Protein 4J9C (pdb70)

B-factor: mean 14.95, std 6.76, range [6.31, 40.03]

Solvent-accessible surface area: 4286 Å² total; per-residue (Å²): 166,84,48,23,30,3,62,60,91,13,124,40,65,40,91,120,17,16,52,6,77,142,50,39,120,0,136,15,96,23,111,24,177,98,33,75,2,0,45,0,68,21,190,89,34,103,4,33,0,0,24,83,12,12,56,94,52,184,56,12,146,91,75,21,66,151,52,142

CATH classification: 2.30.30.40

Nearest PDB structures (foldseek):
  4j9c-assembly1_A  TM=1.018E+00  e=5.156E-11  Homo sapiens
  4j9f-assembly3_E  TM=9.927E-01  e=4.631E-10  Homo sapiens
  3eg0-assembly1_A  TM=1.010E+00  e=8.253E-10  Homo sapiens
  2o88-assembly2_B  TM=9.982E-01  e=1.167E-09  Homo sapiens
  7pvs-assembly1_A  TM=9.484E-01  e=1.853E-09  Homo sapiens

Organism: Homo sapiens (NCBI:txid9606)

Secondary structure (DSSP, 8-state):
--EEEESS-B---STTB--B-TT-EEEEEEE-TTSSEEEEEETTEEEEEEGGGEEE--/--SSPPPPP-

GO terms:
  GO:0005515 protein binding (F, IPI)
  GO:0043065 positive regulation of apoptotic process (P, IDA)
  GO:0000400 four-way junction DNA binding (F, IDA)
  GO:0000405 bubble DNA binding (F, IDA)
  GO:0071103 DNA conformation change (P, IDA)
  GO:1990837 sequence-specific double-stranded DNA binding (F, IDA)
  GO:0098794 postsynapse (C, TAS)
  GO:0003713 transcription coactivator activity (F, TAS)
  GO:0045944 positive regulation of transcription by RNA polymerase II (P, TAS)
  GO:0004713 protein tyrosine kinase activity (F, IDA)
  GO:0043539 protein serine/threonine kinase activator activity (F, IDA)
  GO:0141214 positive regulation of phospholipase C/protein kinase C signal transduction (P, IDA)
  GO:0070301 cellular response to hydrogen peroxide (P, IDA)
  GO:0034599 cellular response to oxidative stress (P, TAS)
  GO:0051726 regulation of cell cycle (P, TAS)
  GO:0051882 mitochondrial depolarization (P, TAS)
  GO:1903351 cellular response to dopamine (P, TAS)
  GO:0000278 mitotic cell cycle (P, TAS)
  GO:0005080 protein kinase C binding (F, IPI)
  GO:0004672 protein kinase activity (F, IDA)

Radius of gyration: 10.5 Å; Cα contacts (8 Å, |Δi|>4): 156; chains: 2; bounding box: 26×25×22 Å

Structure (mmCIF, N/CA/C/O backbone):
data_4J9C
#
_entry.id   4J9C
#
_cell.length_a   49.646
_cell.length_b   49.646
_cell.length_c   45.410
_cell.angle_alpha   90.000
_cell.angle_beta   90.000
_cell.angle_gamma   120.000
#
_symmetry.space_group_name_H-M   'P 32 1 2'
#
loop_
_entity.id
_entity.type
_entity.pdbx_description
1 polymer 'Tyrosine-protein kinase ABL1'
2 polymer P17
3 non-polymer 'TRIETHYLENE GLYCOL'
4 non-p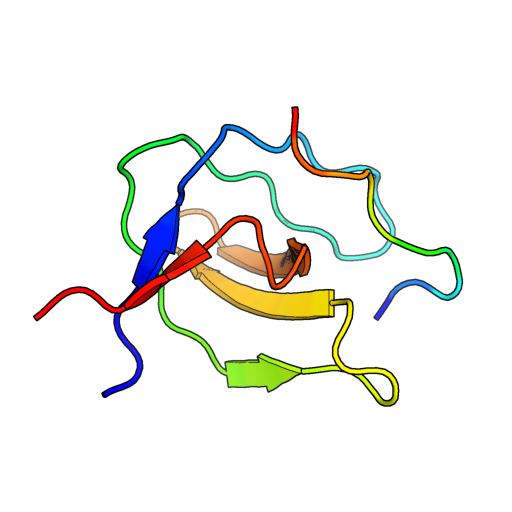olymer DI(HYDROXYETHYL)ETHER
5 water water
#
loop_
_atom_site.group_PDB
_atom_site.id
_atom_site.type_symbol
_atom_site.label_atom_id
_atom_site.label_alt_id
_atom_site.label_comp_id
_atom_site.label_asym_id
_atom_site.label_entity_id
_atom_site.label_seq_id
_atom_site.pdbx_PDB_ins_code
_atom_site.Cartn_x
_atom_site.Cartn_y
_atom_site.Cartn_z
_atom_site.occupancy
_atom_site.B_iso_or_equiv
_atom_site.auth_seq_id
_atom_site.auth_comp_id
_atom_site.auth_asym_id
_atom_site.auth_atom_id
_atom_site.pdbx_PDB_model_num
ATOM 1 N N . PRO A 1 5 ? 2.150 9.540 4.700 1.00 24.23 63 PRO A N 1
ATOM 2 C CA . PRO A 1 5 ? 1.863 10.975 4.700 1.00 29.00 63 PRO A CA 1
ATOM 3 C C . PRO A 1 5 ? 2.998 11.779 4.105 1.00 26.97 63 PRO A C 1
ATOM 4 O O . PRO A 1 5 ? 2.873 12.998 3.989 1.00 31.51 63 PRO A O 1
ATOM 15 N N . ASN A 1 6 ? 4.097 11.121 3.744 1.00 20.30 64 ASN A N 1
ATOM 16 C CA . ASN A 1 6 ? 5.226 11.851 3.193 1.00 16.80 64 ASN A CA 1
ATOM 17 C C . ASN A 1 6 ? 5.346 11.722 1.680 1.00 13.57 64 ASN A C 1
ATOM 18 O O . ASN A 1 6 ? 6.320 12.220 1.123 1.00 13.98 64 ASN A O 1
ATOM 29 N N . LEU A 1 7 ? 4.349 11.109 1.019 1.00 13.39 65 LEU A N 1
ATOM 30 C CA . LEU A 1 7 ? 4.374 10.892 -0.441 1.00 12.30 65 LEU A CA 1
ATOM 31 C C . LEU A 1 7 ? 3.775 12.069 -1.171 1.00 11.88 65 LEU A C 1
ATOM 32 O O . LEU A 1 7 ? 2.653 12.487 -0.883 1.00 12.26 65 LEU A O 1
ATOM 48 N N . PHE A 1 8 ? 4.559 12.594 -2.106 1.00 9.57 66 PHE A N 1
ATOM 49 C CA . PHE A 1 8 ? 4.230 13.795 -2.837 1.00 9.08 66 PHE A CA 1
ATOM 50 C C . PHE A 1 8 ? 4.463 13.544 -4.319 1.00 8.55 66 PHE A C 1
ATOM 51 O O . PHE A 1 8 ? 5.098 12.559 -4.701 1.00 9.43 66 PHE A O 1
ATOM 68 N N . VAL A 1 9 ? 3.915 14.442 -5.136 1.00 9.22 67 VAL A N 1
ATOM 69 C CA . VAL A 1 9 ? 4.148 14.448 -6.564 1.00 9.98 67 VAL A CA 1
ATOM 70 C C . VAL A 1 9 ? 4.618 15.850 -6.985 1.00 8.52 67 VAL A C 1
ATOM 71 O O . VAL A 1 9 ? 4.202 16.873 -6.433 1.00 8.79 67 VAL A O 1
ATOM 84 N N . ALA A 1 10 ? 5.485 15.882 -7.990 1.00 8.44 68 ALA A N 1
ATOM 85 C CA . ALA A 1 10 ? 5.985 17.135 -8.539 1.00 8.33 68 ALA A CA 1
ATOM 86 C C . ALA A 1 10 ? 4.944 17.806 -9.447 1.00 7.74 68 ALA A C 1
ATOM 87 O O . ALA A 1 10 ? 4.417 17.162 -10.368 1.00 8.48 68 ALA A O 1
ATOM 94 N N . LEU A 1 11 ? 4.686 19.091 -9.198 1.00 8.00 69 LEU A N 1
ATOM 95 C CA . LEU A 1 11 ? 3.812 19.910 -10.037 1.00 7.96 69 LEU A CA 1
ATOM 96 C C . LEU A 1 11 ? 4.488 20.337 -11.338 1.00 8.42 69 LEU A C 1
ATOM 97 O O . LEU A 1 11 ? 3.820 20.524 -12.347 1.00 9.20 69 LEU A O 1
ATOM 113 N N . TYR A 1 12 ? 5.807 20.539 -11.295 1.00 8.68 70 TYR A N 1
ATOM 114 C CA . TYR A 1 12 ? 6.551 21.109 -12.412 1.00 8.47 70 TYR A CA 1
ATOM 115 C C . TYR A 1 12 ? 7.929 20.465 -12.454 1.00 8.42 70 TYR A C 1
ATOM 116 O O . TYR A 1 12 ? 8.467 20.044 -11.423 1.00 9.31 70 TYR A O 1
ATOM 134 N N . ASP A 1 13 ? 8.523 20.425 -13.639 1.00 8.67 71 ASP A N 1
ATOM 135 C CA . ASP A 1 13 ? 9.940 20.122 -13.720 1.00 8.81 71 ASP A CA 1
ATOM 136 C C . ASP A 1 13 ? 10.734 21.213 -12.995 1.00 7.95 71 ASP A C 1
ATOM 137 O O . ASP A 1 13 ? 10.392 22.395 -13.029 1.00 8.90 71 ASP A O 1
ATOM 146 N N . PHE A 1 14 ? 11.827 20.795 -12.370 1.00 8.24 72 PHE A N 1
ATOM 147 C CA . PHE A 1 14 ? 12.768 21.689 -11.718 1.00 8.66 72 PHE A CA 1
ATOM 148 C C . PHE A 1 14 ? 14.159 21.125 -11.969 1.00 8.36 72 PHE A C 1
ATOM 149 O O . PHE A 1 14 ? 14.462 19.983 -11.628 1.00 8.95 72 PHE A O 1
ATOM 166 N N . VAL A 1 15 ? 14.991 21.933 -12.607 1.00 9.00 73 VAL A N 1
ATOM 167 C CA . VAL A 1 15 ? 16.366 21.553 -12.903 1.00 10.02 73 VAL A CA 1
ATOM 168 C C . VAL A 1 15 ? 17.259 22.057 -11.764 1.00 10.09 73 VAL A C 1
ATOM 169 O O . VAL A 1 15 ? 17.251 23.247 -11.428 1.00 11.54 73 VAL A O 1
ATOM 182 N N . ALA A 1 16 ? 18.020 21.153 -11.161 1.00 11.12 74 ALA A N 1
ATOM 183 C CA . ALA A 1 16 ? 18.881 21.519 -10.046 1.00 12.15 74 ALA A CA 1
ATOM 184 C C . ALA A 1 16 ? 19.777 22.703 -10.393 1.00 12.05 74 ALA A C 1
ATOM 185 O O . ALA A 1 16 ? 20.263 22.829 -11.518 1.00 13.31 74 ALA A O 1
ATOM 192 N N . SER A 1 17 ? 19.980 23.562 -9.403 1.00 12.37 75 SER A N 1
ATOM 193 C CA . SER A 1 17 ? 20.778 24.771 -9.551 1.00 13.73 75 SER A CA 1
ATOM 194 C C . SER A 1 17 ? 22.033 24.655 -8.720 1.00 16.26 75 SER A C 1
ATOM 195 O O . SER A 1 17 ? 22.675 25.665 -8.408 1.00 23.19 75 SER A O 1
ATOM 203 N N . GLY A 1 18 ? 22.398 23.420 -8.399 1.00 24.21 76 GLY A N 1
ATOM 204 C CA . GLY A 1 18 ? 23.512 23.184 -7.528 1.00 24.75 76 GLY A CA 1
ATOM 205 C C . GLY A 1 18 ? 23.146 23.365 -6.077 1.00 19.61 76 GLY A C 1
ATOM 206 O O . GLY A 1 18 ? 21.973 23.416 -5.738 1.00 23.92 76 GLY A O 1
ATOM 207 N N . ASP A 1 19 ? 24.146 23.444 -5.205 1.00 22.30 77 ASP A N 1
ATOM 208 C CA . ASP A 1 19 ? 23.894 23.767 -3.811 1.00 22.33 77 ASP A CA 1
ATOM 209 C C . ASP A 1 19 ? 22.927 22.771 -3.191 1.00 19.05 77 ASP A C 1
ATOM 210 O O . ASP A 1 19 ? 22.028 23.161 -2.456 1.00 21.00 77 ASP A O 1
ATOM 219 N N . ASN A 1 20 ? 23.109 21.488 -3.510 1.00 15.66 78 ASN A N 1
ATOM 220 C CA . ASN A 1 20 ? 22.326 20.420 -2.898 1.00 15.75 78 ASN A CA 1
ATOM 221 C C . ASN A 1 20 ? 20.846 20.470 -3.221 1.00 11.61 78 ASN A C 1
ATOM 222 O O . ASN A 1 20 ? 20.017 19.958 -2.486 1.00 13.25 78 ASN A O 1
ATOM 233 N N . THR A 1 21 ? 20.536 21.038 -4.370 1.00 10.71 79 THR A N 1
ATOM 234 C CA . THR A 1 21 ? 19.200 20.933 -4.910 1.00 9.85 79 THR A CA 1
ATOM 235 C C . THR A 1 21 ? 19.084 19.641 -5.730 1.00 10.07 79 THR A C 1
ATOM 236 O O . THR A 1 21 ? 20.091 19.028 -6.105 1.00 14.10 79 THR A O 1
ATOM 247 N N . LEU A 1 22 ? 17.856 19.212 -5.990 1.00 8.88 80 LEU A N 1
ATOM 248 C CA . LEU A 1 22 ? 17.574 17.949 -6.660 1.00 8.86 80 LEU A CA 1
ATOM 249 C C . LEU A 1 22 ? 16.670 18.195 -7.870 1.00 8.93 80 LEU A C 1
ATOM 250 O O . LEU A 1 22 ? 15.619 18.804 -7.728 1.00 9.32 80 LEU A O 1
ATOM 266 N N . SER A 1 23 ? 17.069 17.734 -9.049 1.00 9.21 81 SER A N 1
ATOM 267 C CA . SER A 1 23 ? 16.180 17.834 -10.207 1.00 9.23 81 SER A CA 1
ATOM 268 C C . SER A 1 23 ? 14.995 16.892 -10.036 1.00 9.33 81 SER A C 1
ATOM 269 O O . SER A 1 23 ? 15.169 15.745 -9.613 1.00 10.29 81 SER A O 1
ATOM 277 N N . ILE A 1 24 ? 13.802 17.376 -10.385 1.00 9.05 82 ILE A N 1
ATOM 278 C CA . ILE A 1 24 ? 12.593 16.573 -10.361 1.00 9.08 82 ILE A CA 1
ATOM 279 C C . ILE A 1 24 ? 11.782 16.832 -11.632 1.00 9.50 82 ILE A C 1
ATOM 280 O O . ILE A 1 24 ? 11.903 17.886 -12.261 1.00 9.25 82 ILE A O 1
ATOM 296 N N . THR A 1 25 ? 10.953 15.858 -11.981 1.00 9.49 83 THR A N 1
ATOM 297 C CA . THR A 1 25 ? 10.136 15.911 -13.189 1.00 10.84 83 THR A CA 1
ATOM 298 C C . THR A 1 25 ? 8.653 15.917 -12.822 1.00 10.21 83 THR A C 1
ATOM 299 O O . THR A 1 25 ? 8.211 15.145 -11.972 1.00 10.75 83 THR A O 1
ATOM 310 N N . LYS A 1 26 ? 7.889 16.781 -13.491 1.00 10.38 84 LYS A N 1
ATOM 311 C CA . LYS A 1 26 ? 6.438 16.857 -13.314 1.00 10.09 84 LYS A CA 1
ATOM 312 C C . LYS A 1 26 ? 5.813 15.479 -13.341 1.00 10.46 84 LYS A C 1
ATOM 313 O O . LYS A 1 26 ? 6.049 14.704 -14.270 1.00 12.03 84 LYS A O 1
ATOM 332 N N . GLY A 1 27 ? 4.991 15.191 -12.340 1.00 9.75 85 GLY A N 1
ATOM 333 C CA . GLY A 1 27 ? 4.236 13.956 -12.285 1.00 11.06 85 GLY A CA 1
ATOM 334 C C . GLY A 1 27 ? 4.938 12.823 -11.565 1.00 11.90 85 GLY A C 1
ATOM 335 O O . GLY A 1 27 ? 4.308 11.814 -11.274 1.00 14.36 85 GLY A O 1
ATOM 339 N N . GLU A 1 28 ? 6.221 12.998 -11.233 1.00 12.66 86 GLU A N 1
ATOM 340 C CA . GLU A 1 28 ? 6.998 11.970 -10.544 1.00 13.28 86 GLU A CA 1
ATOM 341 C C . GLU A 1 28 ? 6.818 12.097 -9.030 1.00 12.39 86 GLU A C 1
ATOM 342 O O . GLU A 1 28 ? 6.631 13.186 -8.494 1.00 13.34 86 GLU A O 1
ATOM 354 N N . LYS A 1 29 ? 6.897 10.990 -8.323 1.00 11.82 87 LYS A N 1
ATOM 355 C CA . LYS A 1 29 ? 6.662 10.935 -6.888 1.00 11.91 87 LYS A CA 1
ATOM 356 C C . LYS A 1 29 ? 7.977 11.145 -6.086 1.00 11.38 87 LYS A C 1
ATOM 357 O O . LYS A 1 29 ? 9.068 10.983 -6.576 1.00 13.92 87 LYS A O 1
ATOM 376 N N A LEU A 1 30 ? 7.783 11.627 -4.871 0.50 8.70 88 LEU A N 1
ATOM 377 N N B LEU A 1 30 ? 7.772 11.768 -4.911 0.50 10.72 88 LEU A N 1
ATOM 378 C CA A LEU A 1 30 ? 8.910 11.940 -4.024 0.50 10.56 88 LEU A CA 1
ATOM 379 C CA B LEU A 1 30 ? 8.858 12.045 -3.967 0.50 9.42 88 LEU A CA 1
ATOM 380 C C A LEU A 1 30 ? 8.466 11.823 -2.570 0.50 9.40 88 LEU A C 1
ATOM 381 C C B LEU A 1 30 ? 8.439 11.658 -2.567 0.50 8.76 88 LEU A C 1
ATOM 382 O O A LEU A 1 30 ? 7.276 11.912 -2.260 0.50 9.12 88 LEU A O 1
ATOM 383 O O B LEU A 1 30 ? 7.255 11.482 -2.273 0.50 8.56 88 LEU A O 1
ATOM 414 N N . ARG A 1 31 ? 9.423 11.589 -1.684 1.00 8.39 89 ARG A N 1
ATOM 415 C CA . ARG A 1 31 ? 9.156 11.542 -0.261 1.00 9.51 89 ARG A CA 1
ATOM 416 C C . ARG A 1 31 ? 9.826 12.739 0.410 1.00 8.92 89 ARG A C 1
ATOM 417 O O . ARG A 1 31 ? 10.969 13.060 0.141 1.00 12.69 89 ARG A O 1
ATOM 439 N N . VAL A 1 32 ? 9.094 13.398 1.282 1.00 7.83 90 VAL A N 1
ATOM 440 C CA . VAL A 1 32 ? 9.551 14.624 1.894 1.00 7.24 90 VAL A CA 1
ATOM 441 C C . VAL A 1 32 ? 10.135 14.366 3.276 1.00 7.66 90 VAL A C 1
ATOM 442 O O . VAL A 1 32 ? 9.516 13.702 4.116 1.00 9.88 90 VAL A O 1
ATOM 455 N N . LEU A 1 33 ? 11.325 14.917 3.503 1.00 6.74 91 LEU A N 1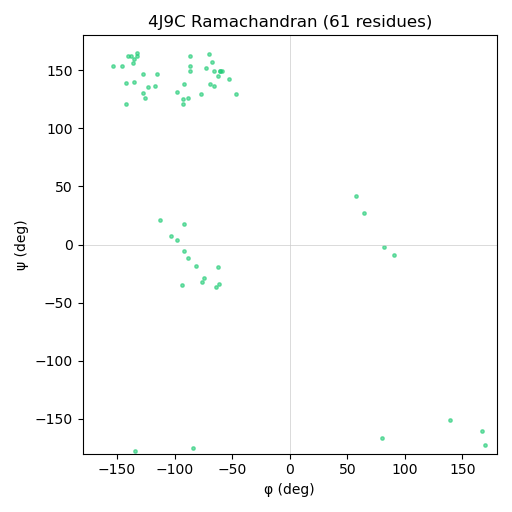
ATOM 456 C CA . LEU A 1 33 ? 11.989 14.874 4.804 1.00 7.37 91 LEU A CA 1
ATOM 457 C C . LEU A 1 33 ? 11.706 16.103 5.666 1.00 7.27 91 LEU A C 1
ATOM 458 O O . LEU A 1 33 ? 11.635 16.003 6.888 1.00 8.48 91 LEU A O 1
ATOM 474 N N . GLY A 1 34 ? 11.569 17.264 5.047 1.00 7.34 92 GLY A N 1
ATOM 475 C CA . GLY A 1 34 ? 11.312 18.477 5.798 1.00 6.97 92 GLY A CA 1
ATOM 476 C C . GLY A 1 34 ? 11.499 19.704 4.947 1.00 6.67 92 GLY A C 1
ATOM 477 O O . GLY A 1 34 ? 11.468 19.634 3.715 1.00 6.86 92 GLY A O 1
ATOM 481 N N . TYR A 1 35 ? 11.691 20.830 5.630 1.00 6.79 93 TYR A N 1
ATOM 482 C CA . TYR A 1 35 ? 11.662 22.157 5.031 1.00 7.02 93 TYR A CA 1
ATOM 483 C C . TYR A 1 35 ? 12.746 23.006 5.660 1.00 7.02 93 TYR A C 1
ATOM 484 O O . TYR A 1 35 ? 13.250 22.703 6.741 1.00 7.55 93 TYR A O 1
ATOM 502 N N . ASN A 1 36 ? 13.094 24.092 4.997 1.00 7.62 94 ASN A N 1
ATOM 503 C CA . ASN A 1 36 ? 14.017 25.048 5.577 1.00 8.22 94 ASN A CA 1
ATOM 504 C C . ASN A 1 36 ? 13.281 26.032 6.494 1.00 8.06 94 ASN A C 1
ATOM 505 O O . ASN A 1 36 ? 12.090 25.894 6.772 1.00 8.61 94 ASN A O 1
ATOM 516 N N . GLN A 1 37 ? 14.013 27.015 7.002 1.00 9.42 95 GLN A N 1
ATOM 517 C CA . GLN A 1 37 ? 13.483 27.891 8.037 1.00 10.95 95 GLN A CA 1
ATOM 518 C C . GLN A 1 37 ? 12.292 28.722 7.573 1.00 10.70 95 GLN A C 1
ATOM 519 O O . GLN A 1 37 ? 11.361 28.983 8.334 1.00 12.10 95 GLN A O 1
ATOM 533 N N . THR A 1 38 ? 12.337 29.154 6.325 1.00 10.46 96 THR A N 1
ATOM 534 C CA . THR A 1 38 ? 11.279 29.995 5.778 1.00 11.89 96 THR A CA 1
ATOM 535 C C . THR A 1 38 ? 10.149 29.179 5.184 1.00 11.08 96 THR A C 1
ATOM 536 O O . THR A 1 38 ? 9.116 29.728 4.828 1.00 13.48 96 THR A O 1
ATOM 547 N N . GLY A 1 39 ? 10.369 27.878 5.028 1.00 9.89 97 GLY A N 1
ATOM 548 C CA . GLY A 1 39 ? 9.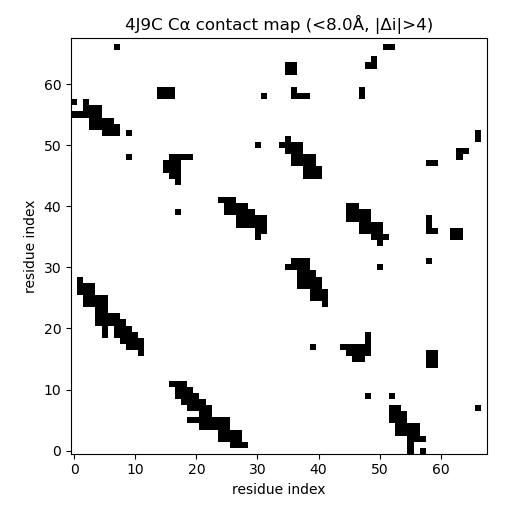404 27.038 4.361 1.00 10.11 97 GLY A CA 1
ATOM 549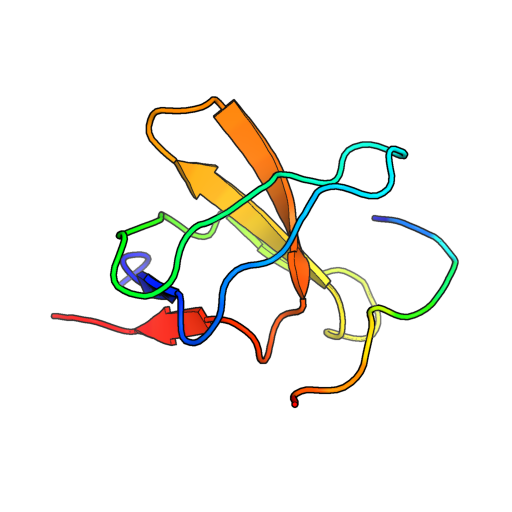 C C . GLY A 1 39 ? 9.460 27.062 2.843 1.00 9.70 97 GLY A C 1
ATOM 550 O O . GLY A 1 39 ? 8.710 26.335 2.206 1.00 10.83 97 GLY A O 1
ATOM 55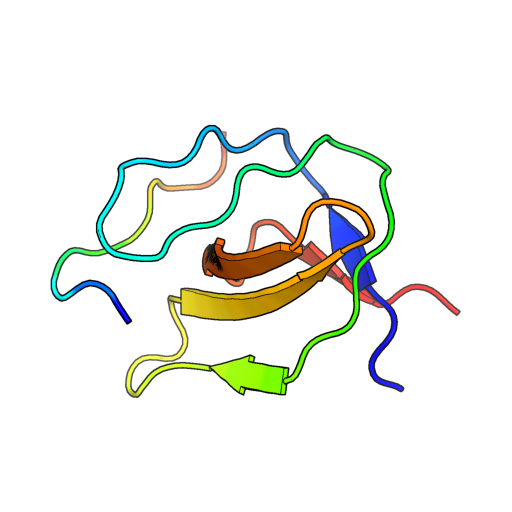4 N N . GLU A 1 40 ? 10.339 27.868 2.252 1.00 8.77 98 GLU A N 1
ATOM 555 C CA . GLU A 1 40 ? 10.393 28.003 0.800 1.00 9.32 98 GLU A CA 1
ATOM 556 C C . GLU A 1 40 ? 11.015 26.798 0.101 1.00 8.32 98 GLU A C 1
ATOM 557 O O . GLU A 1 40 ? 10.716 26.537 -1.062 1.00 8.01 98 GLU A O 1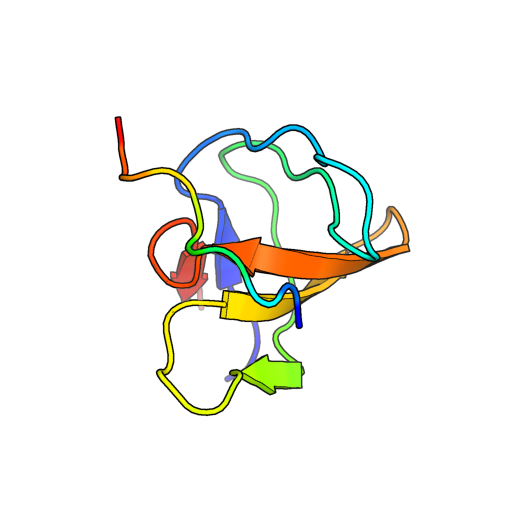
ATOM 569 N N . TRP A 1 41 ? 11.910 26.106 0.789 1.00 7.37 99 TRP A N 1
ATOM 570 C CA . TRP A 1 41 ? 12.602 24.958 0.242 1.00 7.66 99 TRP A CA 1
ATOM 571 C C . TRP A 1 41 ? 12.215 23.702 1.013 1.00 6.74 99 TRP A C 1
ATOM 572 O O . TRP A 1 41 ? 11.990 23.744 2.221 1.00 7.35 99 TRP A O 1
ATOM 593 N N . CYS A 1 42 ? 12.181 22.585 0.287 1.00 6.76 100 CYS A N 1
ATOM 594 C CA . CYS A 1 42 ? 11.752 21.293 0.804 1.00 6.63 100 CYS A CA 1
ATOM 595 C C . CYS A 1 42 ? 12.834 20.250 0.507 1.00 6.41 100 CYS A C 1
ATOM 596 O O . CYS A 1 42 ? 13.310 20.163 -0.621 1.00 7.12 100 CYS A O 1
ATOM 604 N N . GLU A 1 43 ? 13.228 19.476 1.517 1.00 6.44 101 GLU A N 1
ATOM 605 C CA . GLU A 1 43 ? 14.216 18.435 1.334 1.00 6.44 101 GLU A CA 1
ATOM 606 C C . GLU A 1 43 ? 13.492 17.139 1.024 1.00 6.72 101 GLU A C 1
ATOM 607 O O . GLU A 1 43 ? 12.672 16.678 1.826 1.00 7.88 101 GLU A O 1
ATOM 619 N N . ALA A 1 44 ? 13.786 16.563 -0.132 1.00 6.69 102 ALA A N 1
ATOM 620 C CA . ALA A 1 44 ? 13.041 15.433 -0.663 1.00 8.23 102 ALA A CA 1
ATOM 621 C C . ALA A 1 44 ? 13.969 14.326 -1.150 1.00 6.41 102 ALA A C 1
ATOM 622 O O . ALA A 1 44 ? 15.156 14.547 -1.422 1.00 7.51 102 ALA A O 1
ATOM 629 N N . GLN A 1 45 ? 13.382 13.141 -1.289 1.00 6.61 103 GLN A N 1
ATOM 630 C CA . GLN A 1 45 ? 14.037 11.958 -1.828 1.00 6.78 103 GLN A CA 1
ATOM 631 C C . GLN A 1 45 ? 13.254 11.449 -3.018 1.00 7.48 103 GLN A C 1
ATOM 632 O O . GLN A 1 45 ? 12.029 11.344 -2.965 1.00 8.14 103 GLN A O 1
ATOM 646 N N . THR A 1 46 ? 13.973 11.112 -4.080 1.00 8.15 104 THR A N 1
ATOM 647 C CA . THR A 1 46 ? 13.387 10.433 -5.223 1.00 9.41 104 THR A CA 1
ATOM 648 C C . THR A 1 46 ? 14.312 9.288 -5.610 1.00 10.14 104 THR A C 1
ATOM 649 O O . THR A 1 46 ? 15.364 9.077 -5.003 1.00 10.42 104 THR A O 1
ATOM 660 N N . LYS A 1 47 ? 13.956 8.569 -6.673 1.00 12.49 105 LYS A N 1
ATOM 661 C CA . LYS A 1 47 ? 14.823 7.506 -7.161 1.00 14.13 105 LYS A CA 1
ATOM 662 C C . LYS A 1 47 ? 16.173 8.043 -7.616 1.00 13.96 105 LYS A C 1
ATOM 663 O O . LYS A 1 47 ? 17.144 7.289 -7.765 1.00 15.96 105 LYS A O 1
ATOM 682 N N . ASN A 1 48 ? 16.230 9.339 -7.884 1.00 11.95 106 ASN A N 1
ATOM 683 C CA . ASN A 1 48 ? 17.453 9.953 -8.369 1.00 12.89 106 ASN A CA 1
ATOM 684 C C . ASN A 1 48 ? 18.383 10.515 -7.291 1.00 11.63 106 ASN A C 1
ATOM 685 O O . ASN A 1 48 ? 19.490 10.959 -7.596 1.00 15.59 106 ASN A O 1
ATOM 696 N N . GLY A 1 49 ? 17.947 10.506 -6.035 1.00 9.84 107 GLY A N 1
ATOM 697 C CA . GLY A 1 49 ? 18.772 11.009 -4.953 1.00 10.16 107 GLY A CA 1
ATOM 698 C C . GLY A 1 49 ? 17.984 11.809 -3.946 1.00 8.35 107 GLY A C 1
ATOM 699 O O . GLY A 1 49 ? 16.790 11.588 -3.740 1.00 8.76 107 GLY A O 1
ATOM 703 N N . GLN A 1 50 ? 18.673 12.748 -3.319 1.00 8.28 108 GLN A N 1
ATOM 704 C CA . GLN A 1 50 ? 18.118 13.519 -2.221 1.00 7.77 108 GLN A CA 1
ATOM 705 C C . GLN A 1 50 ? 18.602 14.948 -2.334 1.00 8.22 108 GLN A C 1
ATOM 706 O O . GLN A 1 50 ? 19.769 15.194 -2.650 1.00 10.20 108 GLN A O 1
ATOM 720 N N . GLY A 1 51 ? 17.720 15.899 -2.070 1.00 7.39 109 GLY A N 1
ATOM 721 C CA . GLY A 1 51 ? 18.124 17.283 -2.061 1.00 7.73 109 GLY A CA 1
ATOM 722 C C . GLY A 1 51 ? 16.934 18.211 -1.992 1.00 6.88 109 GLY A C 1
ATOM 723 O O . GLY A 1 51 ? 15.795 17.795 -1.817 1.00 7.56 109 GLY A O 1
ATOM 727 N N . TRP A 1 52 ? 17.214 19.491 -2.142 1.00 6.70 110 TRP A N 1
ATOM 728 C CA . TRP A 1 52 ? 16.228 20.533 -1.941 1.00 6.46 110 TRP A CA 1
ATOM 729 C C . TRP A 1 52 ? 15.510 20.885 -3.249 1.00 6.48 110 TRP A C 1
ATOM 730 O O . TRP A 1 52 ? 16.133 20.993 -4.314 1.00 7.22 110 TRP A O 1
ATOM 751 N N . VAL A 1 53 ? 14.204 21.075 -3.130 1.00 6.61 111 VAL A N 1
ATOM 752 C CA . VAL A 1 53 ? 13.327 21.458 -4.236 1.00 6.73 111 VAL A CA 1
ATOM 753 C C . VAL A 1 53 ? 12.400 22.562 -3.712 1.00 6.31 111 VAL A C 1
ATOM 754 O O . VAL A 1 53 ? 12.191 22.709 -2.523 1.00 6.70 111 VAL A O 1
ATOM 767 N N . PRO A 1 54 ? 11.798 23.351 -4.615 1.00 6.86 112 PRO A N 1
ATOM 768 C CA . PRO A 1 54 ? 10.898 24.392 -4.102 1.00 7.37 112 PRO A CA 1
ATOM 769 C C . PRO A 1 54 ? 9.670 23.770 -3.434 1.00 6.99 112 PRO A C 1
ATOM 770 O O . PRO A 1 54 ? 9.066 22.856 -4.015 1.00 7.53 112 PRO A O 1
ATOM 781 N N . SER A 1 55 ? 9.262 24.276 -2.277 1.00 7.10 113 SER A N 1
ATOM 782 C CA . SER A 1 55 ? 8.145 23.688 -1.561 1.00 7.57 113 SER A CA 1
ATOM 783 C C . SER A 1 55 ? 6.843 23.733 -2.334 1.00 7.92 113 SER A C 1
ATOM 784 O O . SER A 1 55 ? 6.025 22.824 -2.210 1.00 10.04 113 SER A O 1
ATOM 792 N N . ASN A 1 56 ? 6.637 24.789 -3.115 1.00 8.19 114 ASN A N 1
ATOM 793 C CA . ASN A 1 56 ? 5.397 24.889 -3.872 1.00 8.71 114 ASN A CA 1
ATOM 794 C C . ASN A 1 56 ? 5.515 24.297 -5.282 1.00 8.65 114 ASN A C 1
ATOM 795 O O . ASN A 1 56 ? 4.665 24.533 -6.133 1.00 10.27 114 ASN A O 1
ATOM 806 N N . TYR A 1 57 ? 6.541 23.478 -5.506 1.00 7.89 115 TYR A N 1
ATOM 807 C CA . TYR A 1 57 ? 6.644 22.669 -6.715 1.00 8.46 115 TYR A CA 1
ATOM 808 C C . TYR A 1 57 ? 6.171 21.233 -6.508 1.00 8.12 115 TYR A C 1
ATOM 809 O O . TYR A 1 57 ? 6.273 20.413 -7.425 1.00 8.66 115 TYR A O 1
ATOM 827 N N . ILE A 1 58 ? 5.669 20.918 -5.317 1.00 8.21 116 ILE A N 1
ATOM 828 C CA . ILE A 1 58 ? 5.253 19.562 -4.995 1.00 8.09 116 ILE A CA 1
ATOM 829 C C . ILE A 1 58 ? 3.927 19.601 -4.230 1.00 8.58 116 ILE A C 1
ATOM 830 O O . ILE A 1 58 ? 3.550 20.639 -3.691 1.00 10.24 116 ILE A O 1
ATOM 846 N N . THR A 1 59 ? 3.243 18.454 -4.191 1.00 8.91 117 THR A N 1
ATOM 847 C CA . THR A 1 59 ? 1.958 18.341 -3.522 1.00 9.86 117 THR A CA 1
ATOM 848 C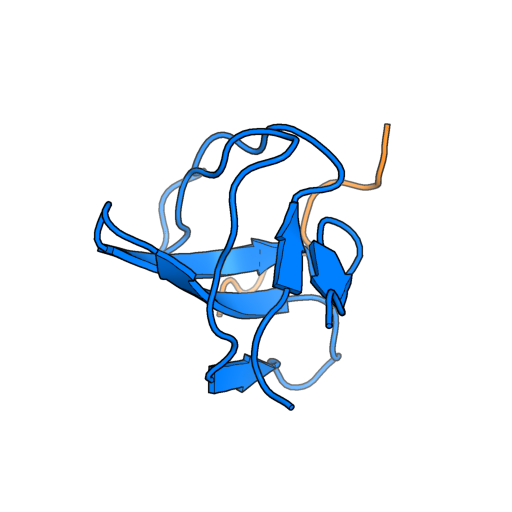 C . THR A 1 59 ? 1.745 16.896 -3.061 1.00 9.31 117 THR A C 1
ATOM 849 O O . THR A 1 59 ? 2.225 15.958 -3.668 1.00 9.93 117 THR A O 1
ATOM 860 N N . PRO A 1 60 ? 0.949 16.692 -2.011 1.00 10.32 118 PRO A N 1
ATOM 861 C CA . PRO A 1 60 ? 0.723 15.315 -1.559 1.00 11.58 118 PRO A CA 1
ATOM 862 C C . PRO A 1 60 ? -0.037 14.448 -2.549 1.00 11.36 118 PRO A C 1
ATOM 863 O O . PRO A 1 60 ? -0.896 14.929 -3.290 1.00 12.29 118 PRO A O 1
ATOM 874 N N . VAL A 1 61 ? 0.257 13.156 -2.529 1.00 11.14 119 VAL A N 1
ATOM 875 C CA . VAL A 1 61 ? -0.540 12.200 -3.285 1.00 13.03 119 VAL A CA 1
ATOM 876 C C . VAL A 1 61 ? -0.812 11.000 -2.392 1.00 16.18 119 VAL A C 1
ATOM 877 O O . VAL A 1 61 ? 0.052 10.584 -1.623 1.00 18.64 119 VAL A O 1
ATOM 890 N N . ASN A 1 62 ? -2.028 10.472 -2.452 1.00 17.95 120 ASN A N 1
ATOM 891 C CA . ASN A 1 62 ? -2.375 9.304 -1.641 1.00 26.43 120 ASN A CA 1
ATOM 892 C C . ASN A 1 62 ? -1.600 8.072 -2.085 1.00 29.54 120 ASN A C 1
ATOM 893 O O . ASN A 1 62 ? -1.370 7.876 -3.275 1.00 27.75 120 ASN A O 1
ATOM 907 N N . ALA B 2 2 ? 19.568 24.123 3.297 1.00 10.31 1 ALA B N 1
ATOM 908 C CA . ALA B 2 2 ? 18.936 24.572 2.074 1.00 9.78 1 ALA B CA 1
ATOM 909 C C . ALA B 2 2 ? 19.706 25.742 1.491 1.00 10.20 1 ALA B C 1
ATOM 910 O O . ALA B 2 2 ? 20.498 26.388 2.182 1.00 12.02 1 ALA B O 1
ATOM 917 N N . PRO B 2 3 ? 19.460 26.042 0.217 1.00 10.98 2 PRO B N 1
ATOM 918 C CA . PRO B 2 3 ? 20.101 27.222 -0.365 1.00 12.84 2 PRO B CA 1
ATOM 919 C C . PRO B 2 3 ? 19.711 28.503 0.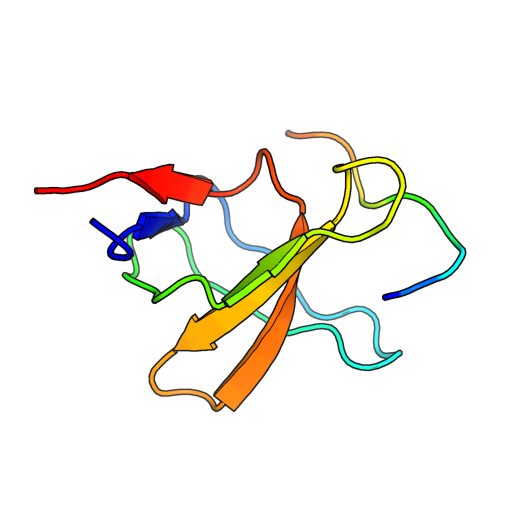369 1.00 14.18 2 PRO B C 1
ATOM 920 O O . PRO B 2 3 ? 18.609 28.626 0.909 1.00 14.81 2 PRO B O 1
ATOM 931 N N . THR B 2 4 ? 20.623 29.467 0.380 1.00 17.84 3 THR B N 1
ATOM 932 C CA . THR B 2 4 ? 20.365 30.741 1.027 1.00 20.88 3 THR B CA 1
ATOM 933 C C . THR B 2 4 ? 19.554 31.663 0.124 1.00 21.57 3 THR B C 1
ATOM 934 O O . THR B 2 4 ? 18.961 32.627 0.597 1.00 27.59 3 THR B O 1
ATOM 945 N N . TYR B 2 5 ? 19.543 31.373 -1.175 1.00 17.73 4 TYR B N 1
ATOM 946 C CA . TYR B 2 5 ? 18.706 32.103 -2.122 1.00 16.25 4 TYR B CA 1
ATOM 947 C C . TYR B 2 5 ? 17.315 31.469 -2.188 1.00 14.35 4 TYR B C 1
ATOM 948 O O . TYR B 2 5 ? 17.154 30.288 -1.908 1.00 14.75 4 TYR B O 1
ATOM 966 N N . SER B 2 6 ? 16.307 32.263 -2.539 1.00 13.79 5 SER B N 1
ATOM 967 C CA . SER B 2 6 ? 14.949 31.749 -2.687 1.00 13.94 5 SER B CA 1
ATOM 968 C C . SER B 2 6 ? 14.814 30.901 -3.947 1.00 11.99 5 SER B C 1
ATOM 969 O O . SER B 2 6 ? 15.532 31.104 -4.930 1.00 12.53 5 SER B O 1
ATOM 977 N N . PRO B 2 7 ? 13.891 29.937 -3.925 1.00 10.71 6 PRO B N 1
ATOM 978 C CA . PRO B 2 7 ? 13.658 29.124 -5.118 1.00 9.87 6 PRO B CA 1
ATOM 979 C C . PRO B 2 7 ? 12.990 29.939 -6.209 1.00 9.68 6 PRO B C 1
ATOM 980 O O . PRO B 2 7 ? 12.410 30.991 -5.942 1.00 11.12 6 PRO B O 1
ATOM 991 N N . PRO B 2 8 ? 13.013 29.431 -7.438 1.00 9.57 7 PRO B N 1
ATOM 992 C CA . PRO B 2 8 ? 12.213 30.074 -8.486 1.00 10.18 7 PRO B CA 1
ATOM 993 C C . PRO B 2 8 ? 10.728 30.054 -8.142 1.00 9.46 7 PRO B C 1
ATOM 994 O O . PRO B 2 8 ? 10.242 29.125 -7.493 1.00 10.52 7 PRO B O 1
ATOM 1005 N N . LEU B 2 9 ? 10.008 31.075 -8.598 1.00 9.87 8 LEU B N 1
ATOM 1006 C CA . LEU B 2 9 ? 8.563 31.099 -8.465 1.00 9.80 8 LEU B CA 1
ATOM 1007 C C . LEU B 2 9 ? 7.954 30.008 -9.337 1.00 9.68 8 LEU B C 1
ATOM 1008 O O . LEU B 2 9 ? 8.564 29.574 -10.299 1.00 10.53 8 LEU B O 1
ATOM 1024 N N . PRO B 2 10 ? 6.735 29.561 -9.013 1.00 9.98 9 PRO B N 1
ATOM 1025 C CA . PRO B 2 10 ? 6.036 28.660 -9.928 1.00 10.10 9 PRO B CA 1
ATOM 1026 C C . PRO B 2 10 ? 5.848 29.311 -11.282 1.00 10.44 9 PRO B C 1
ATOM 1027 O O . PRO B 2 10 ? 5.702 30.534 -11.376 1.00 11.85 9 PRO B O 1
ATOM 1038 N N . PRO B 2 11 ? 5.830 28.492 -12.332 1.00 11.97 10 PRO B N 1
ATOM 1039 C CA . PRO B 2 11 ? 5.543 29.001 -13.673 1.00 15.37 10 PRO B CA 1
ATOM 1040 C C . PRO B 2 11 ? 4.162 29.624 -13.718 1.00 16.34 10 PRO B C 1
ATOM 1041 O O . PRO B 2 11 ? 3.262 29.096 -13.065 1.00 20.39 10 PRO B O 1
#

Sequence (68 aa):
PNLFVALYDFVASGDNTLSITKGEKLLRVLGYNQTGEWCEAQTKNGQGWVPSNYITPVNAPTYSPPLPP

Foldseek 3Di:
DQKKFFCAFDDDPDPFADTDHHGFIWGWDAADPVRQWTWIQDPRGIGIDGNVRMGHDD/DDPDDDDDDD

InterPro domains:
  IPR000719 Protein kinase domain [PS50011] (242-493)
  IPR000980 SH2 domain [PF00017] (127-202)
  IPR000980 SH2 domain [PS50001] (127-217)
  IPR000980 SH2 domain [SM00252] (125-208)
  IPR001245 Serine-threonine/tyrosine-protein kinase, catalytic domain [PF07714] (242-492)
  IPR001245 Serine-threonine/tyrosine-protein kinase, catalytic domain [PR00109] (315-328)
  IPR001245 Serine-threonine/tyrosine-protein kinase, catalytic domain [PR00109] (353-371)
  IPR001245 Serine-threonine/tyrosine-protein kinase, catalytic domain [PR00109] (401-411)
  IPR001245 Serine-threonine/tyrosine-protein kinase, catalytic domain [PR00109] (420-442)
  IPR001245 Serine-threonine/tyrosine-protein kinase, catalytic domain [PR00109] (464-486)
  IPR001452 SH3 domain [PF00018] (67-113)
  IPR001452 SH3 domain [PS50002] (61-121)
  IPR001452 SH3 domain [SM00326] (64-120)
  IPR008266 Tyrosine-protein kinase, active site [PS00109] (359-371)
  IPR011009 Protein kinase-like domain superfamily [SSF56112] (231-498)
  IPR015015 F-actin binding [PF08919] (1026-1130)
  IPR015015 F-actin binding [SM00808] (1004-1130)
  IPR017441 Protein kinase, ATP binding site [PS00107] (248-271)
  IPR020635 Tyrosine-protein kinase, catalytic domain [SM00219] (242-493)
  IPR035837 Tyrosine-protein kinase ABL, SH2 domain [cd09935] (123-216)